Protein AF-A0A382X385-F1 (afdb_monomer_lite)

Organism: NCBI:txid408172

InterPro domains:
  IPR008775 Phytanoyl-CoA dioxygenase-like [PF05721] (25-57)

Radius of gyration: 19.47 Å; chains: 1; bounding box: 45×28×56 Å

Foldseek 3Di:
DWQPPQLVDPDHQDADPPGPDGPRDDDDPDDVVDDDDDDPRTDDDDDDDPDPDDDDDDDDDDDDLVDQDPPQSDPDPVVCVPDDLQRCVRSNDDNDDDPDDDPVRDDHVVVVVCVVVVHDPDPPPPD

Sequence (127 aa):
MVAPGSNQLKEPIEIPEGQVDPVNVVEPSICPGDCLIFENRTWHAGAANLTNQTRKAVMIGYGYRWVVPMDFRKQKQEFLEKLDPLESYLVGESYDDVKTFQVDGGSNPLRDWCHQYDVSPTRHITG

Structure (mmCIF, N/CA/C/O backbone):
data_AF-A0A382X385-F1
#
_entry.id   AF-A0A382X385-F1
#
loop_
_atom_site.group_PDB
_atom_site.id
_atom_site.type_symbol
_atom_site.label_atom_id
_atom_site.label_alt_id
_atom_site.label_comp_id
_atom_site.label_asym_id
_atom_site.label_entity_id
_atom_site.label_seq_id
_atom_site.pdbx_PDB_ins_code
_atom_site.Cartn_x
_atom_site.Cartn_y
_atom_site.Cartn_z
_atom_site.occupancy
_atom_site.B_iso_or_equiv
_atom_site.auth_seq_id
_atom_site.auth_comp_id
_atom_site.auth_asym_id
_atom_site.auth_atom_id
_atom_site.pdbx_PDB_model_num
ATOM 1 N N . MET A 1 1 ? -6.446 -0.472 13.677 1.00 92.62 1 MET A N 1
ATOM 2 C CA . MET A 1 1 ? -7.911 -0.500 13.535 1.00 92.62 1 MET A CA 1
ATOM 3 C C . MET A 1 1 ? -8.284 -0.251 12.091 1.00 92.62 1 MET A C 1
ATOM 5 O O . MET A 1 1 ? -7.648 0.588 11.463 1.00 92.62 1 MET A O 1
ATOM 9 N N . VAL A 1 2 ? -9.270 -0.980 11.573 1.00 95.25 2 VAL A N 1
ATOM 10 C CA . VAL A 1 2 ? -9.834 -0.806 10.226 1.00 95.25 2 VAL A CA 1
ATOM 11 C C . VAL A 1 2 ? -11.340 -1.022 10.302 1.00 95.25 2 VAL A C 1
ATOM 13 O O . VAL A 1 2 ? -11.768 -1.937 10.994 1.00 95.25 2 VAL A O 1
ATOM 16 N N . ALA A 1 3 ? -12.140 -0.227 9.594 1.00 95.12 3 ALA A N 1
ATOM 17 C CA . ALA A 1 3 ? -13.571 -0.488 9.424 1.00 95.12 3 ALA A CA 1
ATOM 18 C C . ALA A 1 3 ? -13.821 -1.114 8.037 1.00 95.12 3 ALA A C 1
ATOM 20 O O . ALA A 1 3 ? -13.749 -0.397 7.031 1.00 95.12 3 ALA A O 1
ATOM 21 N N . PRO A 1 4 ? -14.087 -2.429 7.930 1.00 94.50 4 PRO A N 1
ATOM 22 C CA . PRO A 1 4 ? -14.327 -3.081 6.644 1.00 94.50 4 PRO A CA 1
ATOM 23 C C . PRO A 1 4 ? -15.501 -2.451 5.881 1.00 94.50 4 PRO A C 1
ATOM 25 O O . PRO A 1 4 ? -16.517 -2.094 6.471 1.00 94.50 4 PRO A O 1
ATOM 28 N N . GLY A 1 5 ? -15.357 -2.292 4.562 1.00 93.50 5 GLY A N 1
ATOM 29 C CA . GLY A 1 5 ? -16.395 -1.725 3.688 1.00 93.50 5 GLY A CA 1
ATOM 30 C C . GLY A 1 5 ? -16.574 -0.204 3.775 1.00 93.50 5 GLY A C 1
ATOM 31 O O . GLY A 1 5 ? -17.291 0.369 2.959 1.00 93.50 5 GLY A O 1
ATOM 32 N N . SER A 1 6 ? -15.894 0.480 4.700 1.00 94.69 6 SER A N 1
ATOM 33 C CA . SER A 1 6 ? -15.990 1.942 4.848 1.00 94.69 6 SER A CA 1
ATOM 34 C C . SER A 1 6 ? -15.563 2.722 3.598 1.00 94.69 6 SER A C 1
ATOM 36 O O . SER A 1 6 ? -16.068 3.810 3.348 1.00 94.69 6 SER A O 1
ATOM 38 N N . ASN A 1 7 ? -14.714 2.140 2.749 1.00 94.75 7 ASN A N 1
ATOM 39 C CA . ASN A 1 7 ? -14.324 2.706 1.458 1.00 94.75 7 ASN A CA 1
ATOM 40 C C . ASN A 1 7 ? -15.449 2.746 0.403 1.00 94.75 7 ASN A C 1
ATOM 42 O O . ASN A 1 7 ? -15.258 3.306 -0.680 1.00 94.75 7 ASN A O 1
ATOM 46 N N . GLN A 1 8 ? -16.597 2.124 0.686 1.00 94.75 8 GLN A N 1
ATOM 47 C CA . GLN A 1 8 ? -17.800 2.159 -0.151 1.00 94.75 8 GLN A CA 1
ATOM 48 C C . GLN A 1 8 ? -18.814 3.211 0.319 1.00 94.75 8 GLN A C 1
ATOM 50 O O . GLN A 1 8 ? -19.805 3.457 -0.373 1.00 94.75 8 GLN A O 1
ATOM 55 N N . LEU A 1 9 ? -18.588 3.827 1.484 1.00 93.25 9 LEU A N 1
ATOM 56 C CA . LEU A 1 9 ? -19.472 4.858 2.009 1.00 93.25 9 LEU A CA 1
ATOM 57 C C . LEU A 1 9 ? -19.372 6.124 1.155 1.00 93.25 9 LEU A C 1
ATOM 59 O O . LEU A 1 9 ? -18.303 6.502 0.676 1.00 93.25 9 LEU A O 1
ATOM 63 N N . LYS A 1 10 ? -20.520 6.772 0.960 1.00 94.94 10 LYS A N 1
ATOM 64 C CA . LYS A 1 10 ? -20.615 8.069 0.273 1.00 94.94 10 LYS A CA 1
ATOM 65 C C . LYS A 1 10 ? -20.517 9.243 1.242 1.00 94.94 10 LYS A C 1
ATOM 67 O O . LYS A 1 10 ? -20.118 10.326 0.838 1.00 94.94 10 LYS A O 1
ATOM 72 N N . GLU A 1 11 ? -20.844 8.987 2.501 1.00 93.50 11 GLU A N 1
ATOM 73 C CA . GLU A 1 11 ? -20.787 9.938 3.603 1.00 93.50 11 GLU A CA 1
ATOM 74 C C . GLU A 1 11 ? -19.700 9.512 4.599 1.00 93.50 11 GLU A C 1
ATOM 76 O O . GLU A 1 11 ? -19.319 8.333 4.620 1.00 93.50 11 GLU A O 1
ATOM 81 N N . PRO A 1 12 ? -19.188 10.435 5.431 1.00 89.69 12 PRO A N 1
ATOM 82 C CA . PRO A 1 12 ? -18.266 10.092 6.505 1.00 89.69 12 PRO A CA 1
ATOM 83 C C . PRO A 1 12 ? -18.827 8.989 7.408 1.00 89.69 12 PRO A C 1
ATOM 85 O O . PRO A 1 12 ? -20.024 8.952 7.694 1.00 89.69 12 PRO A O 1
ATOM 88 N N . ILE A 1 13 ? -17.954 8.095 7.875 1.00 91.88 13 ILE A N 1
ATOM 89 C CA . ILE A 1 13 ? -18.356 7.064 8.832 1.00 91.88 13 ILE A CA 1
ATOM 90 C C . ILE A 1 13 ? -18.806 7.713 10.146 1.00 91.88 13 ILE A C 1
ATOM 92 O O . ILE A 1 13 ? -18.160 8.631 10.653 1.00 91.88 13 ILE A O 1
ATOM 96 N N . GLU A 1 14 ? -19.917 7.231 10.693 1.00 92.50 14 GLU A N 1
ATOM 97 C CA . GLU A 1 14 ? -20.456 7.727 11.954 1.00 92.50 14 GLU A CA 1
ATOM 98 C C . GLU A 1 14 ? -19.660 7.168 13.140 1.00 92.50 14 GLU A C 1
ATOM 100 O O . GLU A 1 14 ? -19.389 5.964 13.221 1.00 92.50 14 GLU A O 1
ATOM 105 N N . ILE A 1 15 ? -19.304 8.054 14.070 1.00 92.81 15 ILE A N 1
ATOM 106 C CA . ILE A 1 15 ? -18.757 7.695 15.378 1.00 92.81 15 ILE A CA 1
ATOM 107 C C . ILE A 1 15 ? -19.864 7.981 16.396 1.00 92.81 15 ILE A C 1
ATOM 109 O O . ILE A 1 15 ? -20.251 9.145 16.532 1.00 92.81 15 ILE A O 1
ATOM 113 N N . PRO A 1 16 ? -20.403 6.956 17.082 1.00 93.25 16 PRO A N 1
ATOM 114 C CA . PRO A 1 16 ? -21.468 7.156 18.056 1.00 93.25 16 PRO A CA 1
ATOM 115 C C . PRO A 1 16 ? -21.059 8.122 19.171 1.00 93.25 16 PRO A C 1
ATOM 117 O O . PRO A 1 16 ? -19.894 8.178 19.570 1.00 93.25 16 PRO A O 1
ATOM 120 N N . GLU A 1 17 ? -22.028 8.854 19.716 1.00 95.00 17 GLU A N 1
ATOM 121 C CA . GLU A 1 17 ? -21.778 9.777 20.824 1.00 95.00 17 GLU A CA 1
ATOM 122 C C . GLU A 1 17 ? -21.120 9.053 22.013 1.00 95.00 17 GLU A C 1
ATOM 124 O O . GLU A 1 17 ? -21.542 7.973 22.431 1.00 95.00 17 GLU A O 1
ATOM 129 N N . GLY A 1 18 ? -20.047 9.645 22.544 1.00 94.50 18 GLY A N 1
ATOM 130 C CA . GLY A 1 18 ? -19.267 9.070 23.642 1.00 94.50 18 GLY A CA 1
ATOM 131 C C . GLY A 1 18 ? -18.308 7.943 23.242 1.00 94.50 18 GLY A C 1
ATOM 132 O O . GLY A 1 18 ? -17.638 7.402 24.120 1.00 94.50 18 GLY A O 1
ATOM 133 N N . GLN A 1 19 ? -18.210 7.596 21.955 1.00 91.38 19 GLN A N 1
ATOM 134 C CA . GLN A 1 19 ? -17.241 6.627 21.439 1.00 91.38 19 GLN A CA 1
ATOM 135 C C . GLN A 1 19 ? -16.071 7.317 20.733 1.00 91.38 19 GLN A C 1
ATOM 137 O O . GLN A 1 19 ? -16.166 8.461 20.288 1.00 91.38 19 GLN A O 1
ATOM 142 N N . VAL A 1 20 ? -14.953 6.598 20.633 1.00 88.38 20 VAL A N 1
ATOM 143 C CA . VAL A 1 20 ? -13.773 7.019 19.855 1.00 88.38 20 VAL A CA 1
ATOM 144 C C . VAL A 1 20 ? -13.760 6.348 18.480 1.00 88.38 20 VAL A C 1
ATOM 146 O O . VAL A 1 20 ? -13.279 6.933 17.511 1.00 88.38 20 VAL A O 1
ATOM 149 N N . ASP A 1 21 ? -14.343 5.151 18.389 1.00 91.31 21 ASP A N 1
ATOM 150 C CA . ASP A 1 21 ? -14.302 4.299 17.208 1.00 91.31 21 ASP A CA 1
ATOM 151 C C . ASP A 1 21 ? -15.707 4.052 16.625 1.00 91.31 21 ASP A C 1
ATOM 153 O O . ASP A 1 21 ? -16.694 3.988 17.367 1.00 91.31 21 ASP A O 1
ATOM 157 N N . PRO A 1 22 ? -15.823 3.873 15.297 1.00 91.19 22 PRO A N 1
ATOM 158 C CA . PRO A 1 22 ? -17.038 3.368 14.662 1.00 91.19 22 PRO A CA 1
ATOM 159 C C . PRO A 1 22 ? -17.453 1.964 15.140 1.00 91.19 22 PRO A C 1
ATOM 161 O O . PRO A 1 22 ? -16.626 1.145 15.534 1.00 91.19 22 PRO A O 1
ATOM 164 N N . VAL A 1 23 ? -18.741 1.631 14.992 1.00 85.44 23 VAL A N 1
ATOM 165 C CA . VAL A 1 23 ? -19.355 0.387 15.519 1.00 85.44 23 VAL A CA 1
ATOM 166 C C . VAL A 1 23 ? -18.744 -0.911 14.955 1.00 85.44 23 VAL A C 1
ATOM 168 O O . VAL A 1 23 ? -18.764 -1.937 15.625 1.00 85.44 23 VAL A O 1
ATOM 171 N N . ASN A 1 24 ? -18.171 -0.878 13.746 1.00 86.00 24 ASN A N 1
ATOM 172 C CA . ASN A 1 24 ? -17.675 -2.067 13.030 1.00 86.00 24 ASN A CA 1
ATOM 173 C C . ASN A 1 24 ? -16.154 -2.066 12.823 1.00 86.00 24 ASN A C 1
ATOM 175 O O . ASN A 1 24 ? -15.645 -2.624 11.847 1.00 86.00 24 ASN A O 1
ATOM 179 N N . VAL A 1 25 ? -15.417 -1.395 13.704 1.00 93.75 25 VAL A N 1
ATOM 180 C CA . VAL A 1 25 ? -13.958 -1.411 13.654 1.00 93.75 25 VAL A CA 1
ATOM 181 C C . VAL A 1 25 ? -13.422 -2.757 14.116 1.00 93.75 25 VAL A C 1
ATOM 183 O O . VAL A 1 25 ? -13.834 -3.299 15.137 1.00 93.75 25 VAL A O 1
ATOM 186 N N . VAL A 1 26 ? -12.445 -3.272 13.376 1.00 93.06 26 VAL A N 1
ATOM 187 C CA . VAL A 1 26 ? -11.663 -4.441 13.764 1.00 93.06 26 VAL A CA 1
ATOM 188 C C . VAL A 1 26 ? -10.221 -4.046 14.060 1.00 93.06 26 VAL A C 1
ATOM 190 O O . VAL A 1 26 ? -9.635 -3.172 13.408 1.00 93.06 26 VAL A O 1
ATOM 193 N N . GLU A 1 27 ? -9.620 -4.724 15.033 1.00 92.94 27 GLU A N 1
ATOM 194 C CA . GLU A 1 27 ? -8.182 -4.704 15.282 1.00 92.94 27 GLU A CA 1
ATOM 195 C C . GLU A 1 27 ? -7.552 -5.975 14.708 1.00 92.94 27 GLU A C 1
ATOM 197 O O . GLU A 1 27 ? -7.753 -7.058 15.259 1.00 92.94 27 GLU A O 1
ATOM 202 N N . PRO A 1 28 ? -6.798 -5.880 13.598 1.00 91.06 28 PRO A N 1
ATOM 203 C CA . PRO A 1 28 ? -6.129 -7.043 13.037 1.00 91.06 28 PRO A CA 1
ATOM 204 C C . PRO A 1 28 ? -5.098 -7.595 14.024 1.00 91.06 28 PRO A C 1
ATOM 206 O O . PRO A 1 28 ? -4.133 -6.914 14.376 1.00 91.06 28 PRO A O 1
ATOM 209 N N . SER A 1 29 ? -5.301 -8.838 14.453 1.00 92.06 29 SER A N 1
ATOM 210 C CA . SER A 1 29 ? -4.303 -9.609 15.189 1.00 92.06 29 SER A CA 1
ATOM 211 C C . SER A 1 29 ? -3.445 -10.349 14.171 1.00 92.06 29 SER A C 1
ATOM 213 O O . SER A 1 29 ? -3.911 -11.297 13.544 1.00 92.06 29 SER A O 1
ATOM 215 N N . ILE A 1 30 ? -2.234 -9.845 13.944 1.00 92.44 30 ILE A N 1
ATOM 216 C CA . ILE A 1 30 ? -1.335 -10.314 12.888 1.00 92.44 30 ILE A CA 1
ATOM 217 C C . ILE A 1 30 ? 0.047 -10.640 13.456 1.00 92.44 30 ILE A C 1
ATOM 219 O O . ILE A 1 30 ? 0.506 -10.009 14.414 1.00 92.44 30 ILE A O 1
ATOM 223 N N . CYS A 1 31 ? 0.710 -11.623 12.858 1.00 95.25 31 CYS A N 1
ATOM 224 C CA . CYS A 1 31 ? 2.058 -12.052 13.201 1.00 95.25 31 CYS A CA 1
ATOM 225 C C . CYS A 1 31 ? 3.121 -11.273 12.406 1.00 95.25 31 CYS A C 1
ATOM 227 O O . CYS A 1 31 ? 2.829 -10.688 11.361 1.00 95.25 31 CYS A O 1
ATOM 229 N N . PRO A 1 32 ? 4.390 -11.270 12.855 1.00 95.50 32 PRO A N 1
ATOM 230 C CA . PRO A 1 32 ? 5.489 -10.784 12.030 1.00 95.50 32 PRO A CA 1
ATOM 231 C C . PRO A 1 32 ? 5.522 -11.506 10.675 1.00 95.50 32 PRO A C 1
ATOM 233 O O . PRO A 1 32 ? 5.614 -12.730 10.633 1.00 95.50 32 PRO A O 1
ATOM 236 N N . GLY A 1 33 ? 5.468 -10.739 9.585 1.00 95.12 33 GLY A N 1
ATOM 237 C CA . GLY A 1 33 ? 5.426 -11.259 8.213 1.00 95.12 33 GLY A CA 1
ATOM 238 C C . GLY A 1 33 ? 4.032 -11.262 7.581 1.00 95.12 33 GLY A C 1
ATOM 239 O O . GLY A 1 33 ? 3.939 -11.296 6.357 1.00 95.12 33 GLY A O 1
ATOM 240 N N . ASP A 1 34 ? 2.968 -11.150 8.377 1.00 96.75 34 ASP A N 1
ATOM 241 C CA . ASP A 1 34 ? 1.617 -10.972 7.852 1.00 96.75 34 ASP A CA 1
ATOM 242 C C . ASP A 1 34 ? 1.427 -9.553 7.303 1.00 96.75 34 ASP A C 1
ATOM 244 O O . ASP A 1 34 ? 1.983 -8.574 7.814 1.00 96.75 34 ASP A O 1
ATOM 248 N N . CYS A 1 35 ? 0.574 -9.435 6.286 1.00 95.69 35 CYS A N 1
ATOM 249 C CA . CYS A 1 35 ? 0.269 -8.169 5.631 1.00 95.69 35 CYS A CA 1
ATOM 250 C C . CYS A 1 35 ? -1.221 -7.846 5.732 1.00 95.69 35 CYS A C 1
ATOM 252 O O . CYS A 1 35 ? -2.075 -8.643 5.348 1.00 95.69 35 CYS A O 1
ATOM 254 N N . LEU A 1 36 ? -1.528 -6.627 6.174 1.00 94.56 36 LEU A N 1
ATOM 255 C CA . LEU A 1 36 ? -2.860 -6.047 6.060 1.00 94.56 36 LEU A CA 1
ATOM 256 C C . LEU A 1 36 ? -2.913 -5.153 4.821 1.00 94.56 36 LEU A C 1
ATOM 258 O O . LEU A 1 36 ? -2.268 -4.106 4.786 1.00 94.56 36 LEU A O 1
ATOM 262 N N . ILE A 1 37 ? -3.706 -5.549 3.827 1.00 95.19 37 ILE A N 1
ATOM 263 C CA . ILE A 1 37 ? -3.936 -4.763 2.611 1.00 95.19 37 ILE A CA 1
ATOM 264 C C . ILE A 1 37 ? -5.302 -4.091 2.721 1.00 95.19 37 ILE A C 1
ATOM 266 O O . ILE A 1 37 ? -6.315 -4.754 2.941 1.00 95.19 37 ILE A O 1
ATOM 270 N N . PHE A 1 38 ? -5.338 -2.773 2.550 1.00 94.69 38 PHE A N 1
ATOM 271 C CA . PHE A 1 38 ? -6.572 -1.998 2.507 1.00 94.69 38 PHE A CA 1
ATOM 272 C C . PHE A 1 38 ? -6.455 -0.870 1.480 1.00 94.69 38 PHE A C 1
ATOM 274 O O . PHE A 1 38 ? -5.361 -0.422 1.144 1.00 94.69 38 PHE A O 1
ATOM 281 N N . GLU A 1 39 ? -7.594 -0.432 0.949 1.00 94.44 39 GLU A N 1
ATOM 282 C CA . GLU A 1 39 ? -7.648 0.699 0.026 1.00 94.44 39 GLU A CA 1
ATOM 283 C C . GLU A 1 39 ? -7.628 2.026 0.797 1.00 94.44 39 GLU A C 1
ATOM 285 O O . GLU A 1 39 ? -8.139 2.106 1.909 1.00 94.44 39 GLU A O 1
ATOM 290 N N . ASN A 1 40 ? -7.054 3.076 0.209 1.00 91.56 40 ASN A N 1
ATOM 291 C CA . ASN A 1 40 ? -6.750 4.334 0.897 1.00 91.56 40 ASN A CA 1
ATOM 292 C C . ASN A 1 40 ? -7.973 5.012 1.554 1.00 91.56 40 ASN A C 1
ATOM 294 O O . ASN A 1 40 ? -7.840 5.658 2.589 1.00 91.56 40 ASN A O 1
ATOM 298 N N . ARG A 1 41 ? -9.178 4.851 0.987 1.00 93.50 41 ARG A N 1
ATOM 299 C CA . ARG A 1 41 ? -10.428 5.400 1.554 1.00 93.50 41 ARG A CA 1
ATOM 300 C C . ARG A 1 41 ? -11.024 4.564 2.686 1.00 93.50 41 ARG A C 1
ATOM 302 O O . ARG A 1 41 ? -11.990 5.000 3.306 1.00 93.50 41 ARG A O 1
ATOM 309 N N . THR A 1 42 ? -10.509 3.366 2.946 1.00 95.31 42 THR A N 1
ATOM 310 C CA . THR A 1 42 ? -10.969 2.564 4.079 1.00 95.31 42 THR A CA 1
ATOM 311 C C . THR A 1 42 ? -10.607 3.306 5.358 1.00 95.31 42 THR A C 1
ATOM 313 O O . THR A 1 42 ? -9.441 3.625 5.576 1.00 95.31 42 THR A O 1
ATOM 316 N N . TRP A 1 43 ? -11.585 3.572 6.220 1.00 94.44 43 TRP A N 1
ATOM 317 C CA . TRP A 1 43 ? -11.338 4.138 7.537 1.00 94.44 43 TRP A CA 1
ATOM 318 C C . TRP A 1 43 ? -10.398 3.222 8.320 1.00 94.44 43 TRP A C 1
ATOM 320 O O . TRP A 1 43 ? -10.625 2.011 8.437 1.00 94.44 43 TRP A O 1
ATOM 330 N N . HIS A 1 44 ? -9.332 3.809 8.845 1.00 94.19 44 HIS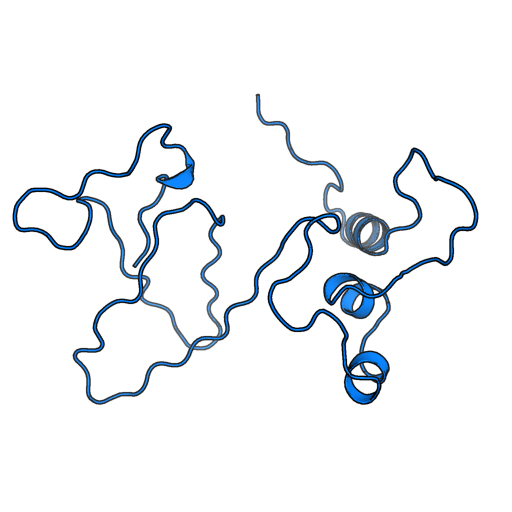 A N 1
ATOM 331 C CA . HIS A 1 44 ? -8.319 3.123 9.622 1.00 94.19 44 HIS A CA 1
ATOM 332 C C . HIS A 1 44 ? -7.686 4.093 10.615 1.00 94.19 44 HIS A C 1
ATOM 334 O O . HIS A 1 44 ? -7.609 5.297 10.377 1.00 94.19 44 HIS A O 1
ATOM 340 N N . ALA A 1 45 ? -7.211 3.551 11.729 1.00 92.69 45 ALA A N 1
ATOM 341 C CA . ALA 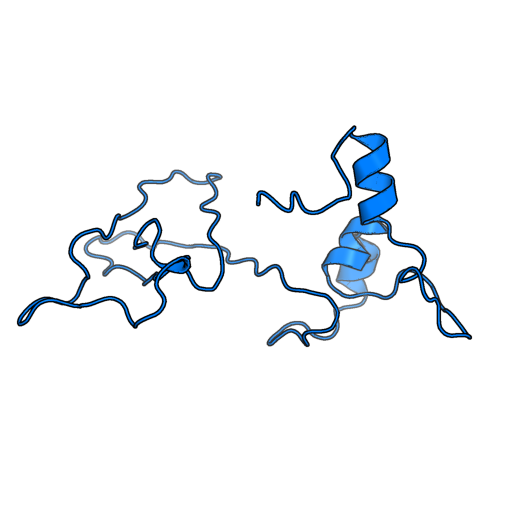A 1 45 ? -6.530 4.317 12.760 1.00 92.69 45 ALA A CA 1
ATOM 342 C C . ALA A 1 45 ? -5.520 3.442 13.510 1.00 92.69 45 ALA A C 1
ATOM 344 O O . ALA A 1 45 ? -5.665 2.214 13.608 1.00 92.69 45 ALA A O 1
ATOM 345 N N . GLY A 1 46 ? -4.484 4.078 14.058 1.00 90.50 46 GLY A N 1
ATOM 346 C CA . GLY A 1 46 ? -3.603 3.438 15.029 1.00 90.50 46 GLY A CA 1
ATOM 347 C C . GLY A 1 46 ? -4.354 3.203 16.340 1.00 90.50 46 GLY A C 1
ATOM 348 O O . GLY A 1 46 ? -4.959 4.128 16.868 1.00 90.50 46 GLY A O 1
ATOM 349 N N . ALA A 1 47 ? -4.312 1.978 16.864 1.00 88.25 47 ALA A N 1
ATOM 350 C CA . ALA A 1 47 ? -4.866 1.672 18.183 1.00 88.25 47 ALA A CA 1
ATOM 351 C C . ALA A 1 47 ? -3.879 2.065 19.288 1.00 88.25 47 ALA A C 1
ATOM 353 O O . ALA A 1 47 ? -2.657 1.975 19.099 1.00 88.25 47 ALA A O 1
ATOM 354 N N . ALA A 1 48 ? -4.394 2.407 20.470 1.00 89.81 48 ALA A N 1
ATOM 355 C CA . ALA A 1 48 ? -3.564 2.598 21.654 1.00 89.81 48 ALA A CA 1
ATOM 356 C C . ALA A 1 48 ? -2.710 1.344 21.921 1.00 89.81 48 A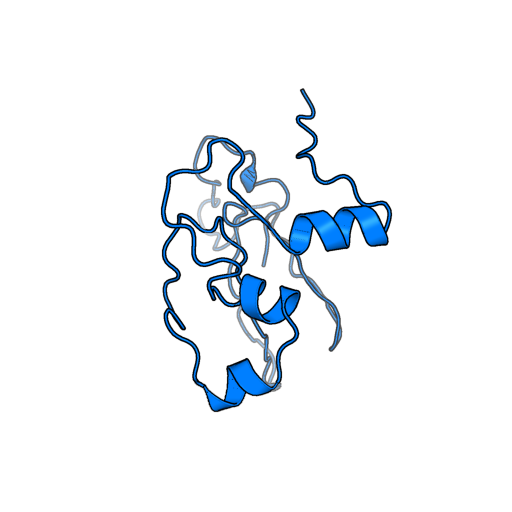LA A C 1
ATOM 358 O O . ALA A 1 48 ? -3.166 0.208 21.766 1.00 89.81 48 ALA A O 1
ATOM 359 N N . ASN A 1 49 ? -1.435 1.527 22.276 1.00 93.12 49 ASN A N 1
ATOM 360 C CA . ASN A 1 49 ? -0.596 0.414 22.719 1.00 93.12 49 ASN A CA 1
ATOM 361 C C . ASN A 1 49 ? -0.701 0.289 24.234 1.00 93.12 49 ASN A C 1
ATOM 363 O O . ASN A 1 49 ? -0.034 1.018 24.959 1.00 93.12 49 ASN A O 1
ATOM 367 N N . LEU A 1 50 ? -1.544 -0.632 24.697 1.00 94.06 50 LEU A N 1
ATOM 368 C CA . LEU A 1 50 ? -1.779 -0.877 26.124 1.00 94.06 50 LEU A CA 1
ATOM 369 C C . LEU A 1 50 ? -0.805 -1.907 26.720 1.00 94.06 50 LEU A C 1
ATOM 371 O O . LEU A 1 50 ? -1.015 -2.405 27.822 1.00 94.06 50 LEU A O 1
ATOM 375 N N . THR A 1 51 ? 0.249 -2.256 25.981 1.00 93.56 51 THR A N 1
ATOM 376 C CA . THR A 1 51 ? 1.263 -3.228 26.398 1.00 93.56 51 THR A CA 1
ATOM 377 C C . THR A 1 51 ? 2.623 -2.559 26.564 1.00 93.56 51 THR A C 1
ATOM 379 O O . THR A 1 51 ? 2.889 -1.507 25.986 1.00 93.56 51 THR A O 1
ATOM 382 N N . ASN A 1 52 ? 3.530 -3.226 27.279 1.00 96.94 52 ASN A N 1
ATOM 383 C CA . ASN A 1 52 ? 4.924 -2.789 27.414 1.00 96.94 52 ASN A CA 1
ATOM 384 C C . ASN A 1 52 ? 5.814 -3.222 26.233 1.00 96.94 52 ASN A C 1
ATOM 386 O O . ASN A 1 52 ? 7.036 -3.117 26.309 1.00 96.94 52 ASN A O 1
ATOM 390 N N . GLN A 1 53 ? 5.224 -3.750 25.158 1.00 95.25 53 GLN A N 1
ATOM 391 C CA . GLN A 1 53 ? 5.956 -4.216 23.985 1.00 95.25 53 GLN A CA 1
ATOM 392 C C . GLN A 1 53 ? 5.847 -3.194 22.854 1.00 95.25 53 GLN A C 1
ATOM 394 O O . GLN A 1 53 ? 4.754 -2.764 22.481 1.00 95.25 53 GLN A O 1
ATOM 399 N N . THR A 1 54 ? 6.982 -2.813 22.272 1.00 95.75 54 THR A N 1
ATOM 400 C CA . THR A 1 54 ? 7.007 -1.920 21.108 1.00 95.75 54 THR A CA 1
ATOM 401 C C . THR A 1 54 ? 6.462 -2.636 19.877 1.00 95.75 54 THR A C 1
ATOM 403 O O . THR A 1 54 ? 6.997 -3.662 19.463 1.00 95.75 54 THR A O 1
ATOM 406 N N . ARG A 1 55 ? 5.445 -2.047 19.241 1.00 93.38 55 ARG A N 1
ATOM 407 C CA . ARG A 1 55 ? 4.904 -2.504 17.955 1.00 93.38 55 ARG A CA 1
ATOM 408 C C . ARG A 1 55 ? 5.548 -1.713 16.818 1.00 93.38 55 ARG A C 1
ATOM 410 O O . ARG A 1 55 ? 5.604 -0.487 16.884 1.00 93.38 55 ARG A O 1
ATOM 417 N N . LYS A 1 56 ? 6.035 -2.404 15.786 1.00 93.69 56 LYS A N 1
ATOM 418 C CA . LYS A 1 56 ? 6.604 -1.798 14.573 1.00 93.69 56 LYS A CA 1
ATOM 419 C C . LYS A 1 56 ? 5.813 -2.269 13.360 1.00 93.69 56 LYS A C 1
ATOM 421 O O . LYS A 1 56 ? 5.446 -3.436 13.297 1.00 93.69 56 LYS A O 1
ATOM 426 N N . ALA A 1 57 ? 5.593 -1.372 12.408 1.00 93.25 57 ALA A N 1
ATOM 427 C CA . ALA A 1 57 ? 4.974 -1.678 11.126 1.00 93.25 57 ALA A CA 1
ATOM 428 C C . ALA A 1 57 ? 5.751 -0.977 10.008 1.00 93.25 57 ALA A C 1
ATOM 430 O O . ALA A 1 57 ? 6.296 0.108 10.218 1.00 93.25 57 ALA A O 1
ATOM 431 N N . VAL A 1 58 ? 5.787 -1.600 8.832 1.00 94.12 58 VAL A N 1
ATOM 432 C CA . VAL A 1 58 ? 6.239 -0.970 7.589 1.00 94.12 58 VAL A CA 1
ATOM 433 C C . VAL A 1 58 ? 4.993 -0.695 6.762 1.00 94.12 58 VAL A C 1
ATOM 435 O O . VAL A 1 58 ? 4.205 -1.604 6.516 1.00 94.12 58 VAL A O 1
ATOM 438 N N . MET A 1 59 ? 4.793 0.562 6.373 1.00 92.31 59 MET A N 1
ATOM 439 C CA . MET A 1 59 ? 3.654 0.978 5.557 1.00 92.31 59 MET A CA 1
ATOM 440 C C . MET A 1 59 ? 4.148 1.257 4.141 1.00 92.31 59 MET A C 1
ATOM 442 O O . MET A 1 59 ? 5.047 2.074 3.953 1.00 92.31 59 MET A O 1
ATOM 446 N N . ILE A 1 60 ? 3.565 0.571 3.159 1.00 92.44 60 ILE A N 1
ATOM 447 C CA . ILE A 1 60 ? 3.883 0.741 1.740 1.00 92.44 60 ILE A CA 1
ATOM 448 C C . ILE A 1 60 ? 2.613 1.219 1.043 1.00 92.44 60 ILE A C 1
ATOM 450 O O . ILE A 1 60 ? 1.596 0.529 1.049 1.00 92.44 60 ILE A O 1
ATOM 454 N N . GLY A 1 61 ? 2.667 2.426 0.482 1.00 91.25 61 GLY A N 1
ATOM 455 C CA . GLY A 1 61 ? 1.559 3.013 -0.263 1.00 91.25 61 GLY A CA 1
ATOM 456 C C . GLY A 1 61 ? 1.710 2.761 -1.757 1.00 91.25 61 GLY A C 1
ATOM 457 O O . GLY A 1 61 ? 2.716 3.150 -2.344 1.00 91.25 61 GLY A O 1
ATOM 458 N N . TYR A 1 62 ? 0.690 2.169 -2.377 1.00 90.38 62 TYR A N 1
ATOM 459 C CA . TYR A 1 62 ? 0.593 2.058 -3.831 1.00 90.38 62 TYR A CA 1
ATOM 460 C C . TYR A 1 62 ? -0.371 3.116 -4.357 1.00 90.38 62 TYR A C 1
ATOM 462 O O . TYR A 1 62 ? -1.493 3.259 -3.870 1.00 90.38 62 TYR A O 1
ATOM 470 N N . GLY A 1 63 ? 0.070 3.861 -5.363 1.00 88.06 63 GLY A N 1
ATOM 471 C CA . GLY A 1 63 ? -0.713 4.907 -6.003 1.00 88.06 63 GLY A CA 1
ATOM 472 C C . GLY A 1 63 ? -0.559 4.851 -7.512 1.00 88.06 63 GLY A C 1
ATOM 473 O O . GLY A 1 63 ? 0.311 4.164 -8.047 1.00 88.06 63 GLY A O 1
ATOM 474 N N . TYR A 1 64 ? -1.414 5.581 -8.220 1.00 85.94 64 TYR A N 1
ATOM 475 C CA . TYR A 1 64 ? -1.214 5.728 -9.652 1.00 85.94 64 TYR A CA 1
ATOM 476 C C . TYR A 1 64 ? 0.011 6.596 -9.944 1.00 85.94 64 TYR A C 1
ATOM 478 O O . TYR A 1 64 ? 0.257 7.579 -9.253 1.00 85.94 64 TYR A O 1
ATOM 486 N N . ARG A 1 65 ? 0.708 6.311 -11.047 1.00 82.44 65 ARG A N 1
ATOM 487 C CA . ARG A 1 65 ? 1.979 6.972 -11.393 1.00 82.44 65 ARG A CA 1
ATOM 488 C C . ARG A 1 65 ? 1.883 8.470 -11.719 1.00 82.44 65 ARG A C 1
ATOM 490 O O . ARG A 1 65 ? 2.884 9.170 -11.708 1.00 82.44 65 ARG A O 1
ATOM 497 N N . TRP A 1 66 ? 0.677 8.958 -11.992 1.00 83.12 66 TRP A N 1
ATOM 498 C CA . TRP A 1 66 ? 0.366 10.375 -12.216 1.00 83.12 66 TRP A CA 1
ATOM 499 C C . TRP A 1 66 ? 0.086 11.138 -10.911 1.00 83.12 66 TRP A C 1
ATOM 501 O O . TRP A 1 66 ? -0.113 12.350 -10.939 1.00 83.12 66 TRP A O 1
ATOM 511 N N . VAL A 1 67 ? 0.099 10.448 -9.766 1.00 88.38 67 VAL A N 1
ATOM 512 C CA . VAL A 1 67 ? 0.056 11.054 -8.435 1.00 88.38 67 VAL A CA 1
ATOM 513 C C . VAL A 1 67 ? 1.480 11.127 -7.896 1.00 88.38 67 VAL A C 1
ATOM 515 O O . VAL A 1 67 ? 2.182 10.122 -7.823 1.00 88.38 67 VAL A O 1
ATOM 518 N N . VAL A 1 68 ? 1.913 12.326 -7.509 1.00 87.94 68 VAL A N 1
ATOM 519 C CA . VAL A 1 68 ? 3.248 12.534 -6.936 1.00 87.94 68 VAL A CA 1
ATOM 520 C C . VAL A 1 68 ? 3.294 11.935 -5.523 1.00 87.94 68 VAL A C 1
ATOM 522 O O . VAL A 1 68 ? 2.422 12.266 -4.714 1.00 87.94 68 VAL A O 1
ATOM 525 N N . PRO A 1 69 ? 4.290 11.092 -5.187 1.00 87.88 69 PRO A N 1
ATOM 526 C CA . PRO A 1 69 ? 4.410 10.540 -3.844 1.00 87.88 69 PRO A CA 1
ATOM 527 C C . PRO A 1 69 ? 4.800 11.625 -2.831 1.00 87.88 69 PRO A C 1
ATOM 529 O O . PRO A 1 69 ? 5.484 12.603 -3.155 1.00 87.88 69 PRO A O 1
ATOM 532 N N . MET A 1 70 ? 4.358 11.448 -1.584 1.00 86.31 70 MET A N 1
ATOM 533 C CA . MET A 1 70 ? 4.650 12.386 -0.496 1.00 86.31 70 MET A CA 1
ATOM 534 C C . MET A 1 70 ? 6.146 12.375 -0.153 1.00 86.31 70 MET A C 1
ATOM 536 O O . MET A 1 70 ? 6.796 13.424 -0.202 1.00 86.31 70 MET A O 1
ATOM 540 N N . ASP A 1 71 ? 6.681 11.173 0.064 1.00 87.19 71 ASP A N 1
ATOM 541 C CA . ASP A 1 71 ? 8.074 10.901 0.416 1.00 87.19 71 ASP A CA 1
ATOM 542 C C . ASP A 1 71 ? 8.788 10.133 -0.707 1.00 87.19 71 ASP A C 1
ATOM 544 O O . ASP A 1 71 ? 8.151 9.611 -1.620 1.00 87.19 71 ASP A O 1
ATOM 548 N N . PHE A 1 72 ? 10.125 10.079 -0.657 1.00 86.19 72 PHE A N 1
ATOM 549 C CA . PHE A 1 72 ? 10.964 9.320 -1.603 1.00 86.19 72 PHE A CA 1
ATOM 550 C C . PHE A 1 72 ? 10.707 9.620 -3.092 1.00 86.19 72 PHE A C 1
ATOM 552 O O . PHE A 1 72 ? 10.794 8.742 -3.941 1.00 86.19 72 PHE A O 1
ATOM 559 N N . ARG A 1 73 ? 10.444 10.889 -3.441 1.00 87.06 73 ARG A N 1
ATOM 560 C CA . ARG A 1 73 ? 10.228 11.317 -4.843 1.00 87.06 73 ARG A CA 1
ATOM 561 C C . ARG A 1 73 ? 11.404 11.032 -5.778 1.00 87.06 73 ARG A C 1
ATOM 563 O O . ARG A 1 73 ? 11.225 11.009 -6.988 1.00 87.06 73 ARG A O 1
ATOM 570 N N . LYS A 1 74 ? 12.605 10.920 -5.216 1.00 90.06 74 LYS A N 1
ATOM 571 C CA . LYS A 1 74 ? 13.817 10.482 -5.901 1.00 90.06 74 LYS A CA 1
ATOM 572 C C . LYS A 1 74 ? 14.474 9.431 -5.034 1.00 90.06 74 LYS A C 1
ATOM 574 O O . LYS A 1 74 ? 14.676 9.669 -3.839 1.00 90.06 74 LYS A O 1
ATOM 579 N N . GLN A 1 75 ? 14.818 8.308 -5.639 1.00 92.88 75 GLN A N 1
ATOM 580 C CA . GLN A 1 75 ? 15.549 7.262 -4.953 1.00 92.88 75 GLN A CA 1
ATOM 581 C C . GLN A 1 75 ? 17.043 7.583 -4.924 1.00 92.88 75 GLN A C 1
ATOM 583 O O . GLN A 1 75 ? 17.567 8.332 -5.751 1.00 92.88 75 GLN A O 1
ATOM 588 N N . LYS A 1 76 ? 17.750 7.029 -3.937 1.00 95.00 76 LYS A N 1
ATOM 589 C CA . LYS A 1 76 ? 19.212 7.094 -3.927 1.00 95.00 76 LYS A CA 1
ATOM 590 C C . LYS A 1 76 ? 19.768 6.126 -4.966 1.00 95.00 76 LYS A C 1
ATOM 592 O O . LYS A 1 76 ? 19.306 4.992 -5.047 1.00 95.00 76 LYS A O 1
ATOM 597 N N . GLN A 1 77 ? 20.820 6.532 -5.671 1.00 95.19 77 GLN A N 1
ATOM 598 C CA . GLN A 1 77 ? 21.437 5.705 -6.711 1.00 95.19 77 GLN A CA 1
ATOM 599 C C . GLN A 1 77 ? 21.887 4.328 -6.186 1.00 95.19 77 GLN A C 1
ATOM 601 O O . GLN A 1 77 ? 21.576 3.311 -6.791 1.00 95.19 77 GLN A O 1
ATOM 606 N N . GLU A 1 78 ? 22.502 4.286 -4.999 1.00 97.00 78 GLU A N 1
ATOM 607 C CA . GLU A 1 78 ? 22.940 3.048 -4.325 1.00 97.00 78 GLU A CA 1
ATOM 608 C C . GLU A 1 78 ? 21.803 2.048 -4.032 1.00 97.00 78 GLU A C 1
ATOM 610 O O . GLU A 1 78 ? 22.046 0.862 -3.798 1.00 97.00 78 GLU A O 1
ATOM 615 N N . PHE A 1 79 ? 20.561 2.535 -3.962 1.00 96.00 79 PHE A N 1
ATOM 616 C CA . PHE A 1 79 ? 19.378 1.701 -3.793 1.00 96.00 79 PHE A CA 1
ATOM 617 C C . PHE A 1 79 ? 18.895 1.195 -5.150 1.00 96.00 79 PHE A C 1
ATOM 619 O O . PHE A 1 79 ? 18.687 -0.005 -5.287 1.00 96.00 79 PHE A O 1
ATOM 626 N N . LEU A 1 80 ? 18.809 2.078 -6.150 1.00 95.94 80 LEU A N 1
ATOM 627 C CA . LEU A 1 80 ? 18.397 1.734 -7.515 1.00 95.94 80 LEU A CA 1
ATOM 628 C C . LEU A 1 80 ? 19.285 0.668 -8.160 1.00 95.94 80 LEU A C 1
ATOM 630 O O . LEU A 1 80 ? 18.783 -0.218 -8.836 1.00 95.94 80 LEU A O 1
ATOM 634 N N . GLU A 1 81 ? 20.592 0.699 -7.901 1.00 96.75 81 GLU A N 1
ATOM 635 C CA . GLU A 1 81 ? 21.554 -0.292 -8.412 1.00 96.75 81 GLU A CA 1
ATOM 636 C C . GLU A 1 81 ? 21.276 -1.734 -7.952 1.00 96.75 81 GLU A C 1
ATOM 638 O O . GLU A 1 81 ? 21.853 -2.675 -8.496 1.00 96.75 81 GLU A O 1
ATOM 643 N N . LYS A 1 82 ? 20.417 -1.921 -6.943 1.00 97.56 82 LYS A N 1
ATOM 644 C CA . LYS A 1 82 ? 20.041 -3.234 -6.402 1.00 97.56 82 LYS A CA 1
ATOM 645 C C . LYS A 1 82 ? 18.719 -3.756 -6.953 1.00 97.56 82 LYS A C 1
ATOM 647 O O . LYS A 1 82 ? 18.375 -4.891 -6.643 1.00 97.56 82 LYS A O 1
ATOM 652 N N . LEU A 1 83 ? 17.980 -2.922 -7.678 1.00 96.38 83 LEU A N 1
ATOM 653 C CA . LEU A 1 83 ? 16.622 -3.212 -8.107 1.00 96.38 83 LEU A CA 1
ATOM 654 C C . LEU A 1 83 ? 16.612 -3.776 -9.521 1.00 96.38 83 LEU A C 1
ATOM 656 O O . LEU A 1 83 ? 17.352 -3.324 -10.398 1.00 96.38 83 LEU A O 1
ATOM 660 N N . ASP A 1 84 ? 15.723 -4.730 -9.760 1.00 93.50 84 ASP A N 1
ATOM 661 C CA . ASP A 1 84 ? 15.382 -5.134 -11.115 1.00 93.50 84 ASP A CA 1
ATOM 662 C C . ASP A 1 84 ? 14.529 -4.047 -11.825 1.00 93.50 84 ASP A C 1
ATOM 664 O O . ASP A 1 84 ? 14.154 -3.027 -11.222 1.00 93.50 84 ASP A O 1
ATOM 668 N N . PRO A 1 85 ? 14.228 -4.196 -13.130 1.00 90.44 85 PRO A N 1
ATOM 669 C CA . PRO A 1 85 ? 13.446 -3.197 -13.855 1.00 90.44 85 PRO A CA 1
ATOM 670 C C . PRO A 1 85 ? 12.016 -2.995 -13.324 1.00 90.44 85 PRO A C 1
ATOM 672 O O . PRO A 1 85 ? 11.492 -1.882 -13.397 1.00 90.44 85 PRO A O 1
ATOM 675 N N . LEU A 1 86 ? 11.376 -4.039 -12.787 1.00 91.38 86 LEU A N 1
ATOM 676 C CA . LEU A 1 86 ? 10.038 -3.952 -12.205 1.00 91.38 86 LEU A CA 1
ATOM 677 C C . LEU A 1 86 ? 10.081 -3.242 -10.848 1.00 91.38 86 LEU A C 1
ATOM 679 O O . LEU A 1 86 ? 9.274 -2.352 -10.587 1.00 91.38 86 LEU A O 1
ATOM 683 N N . GLU A 1 87 ? 11.032 -3.602 -9.997 1.00 93.69 87 GLU A N 1
ATOM 684 C CA . GLU A 1 87 ? 11.251 -2.974 -8.699 1.00 93.69 87 GLU A CA 1
ATOM 685 C C . GLU A 1 87 ? 11.593 -1.487 -8.859 1.00 93.69 87 GLU A C 1
ATOM 687 O O . GLU A 1 87 ? 10.999 -0.645 -8.183 1.00 93.69 87 GLU A O 1
ATOM 692 N N . SER A 1 88 ? 12.467 -1.149 -9.815 1.00 92.81 88 SER A N 1
ATOM 693 C CA . SER A 1 88 ? 12.802 0.237 -10.178 1.00 92.81 88 SER A CA 1
ATOM 694 C C . SER A 1 88 ? 11.561 1.024 -10.606 1.00 92.81 88 SER A C 1
ATOM 696 O O . SER A 1 88 ? 11.336 2.155 -10.168 1.00 92.81 88 SER A O 1
ATOM 698 N N . TYR A 1 89 ? 10.702 0.403 -11.418 1.00 90.88 89 TYR A N 1
ATOM 699 C CA . TYR A 1 89 ? 9.440 0.999 -11.845 1.00 90.88 89 TYR A CA 1
ATOM 700 C C . TYR A 1 89 ? 8.479 1.252 -10.674 1.00 90.88 89 TYR A C 1
ATOM 702 O O . TYR A 1 89 ? 7.852 2.312 -10.604 1.00 90.88 89 TYR A O 1
ATOM 710 N N . LEU A 1 90 ? 8.377 0.307 -9.732 1.00 91.44 90 LEU A N 1
ATOM 711 C CA . LEU A 1 90 ? 7.517 0.418 -8.549 1.00 91.44 90 LEU A CA 1
ATOM 712 C C . LEU A 1 90 ? 7.957 1.531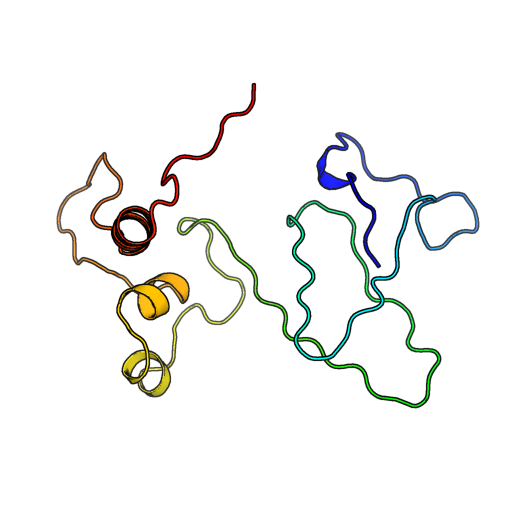 -7.589 1.00 91.44 90 LEU A C 1
ATOM 714 O O . LEU A 1 90 ? 7.108 2.113 -6.913 1.00 91.44 90 LEU A O 1
ATOM 718 N N . VAL A 1 91 ? 9.250 1.863 -7.551 1.00 92.50 91 VAL A N 1
ATOM 719 C CA . VAL A 1 91 ? 9.783 2.963 -6.725 1.00 92.50 91 VAL A CA 1
ATOM 720 C C . VAL A 1 91 ? 9.810 4.318 -7.441 1.00 92.50 91 VAL A C 1
ATOM 722 O O . VAL A 1 91 ? 10.281 5.306 -6.871 1.00 92.50 91 VAL A O 1
ATOM 725 N N . GLY A 1 92 ? 9.248 4.383 -8.652 1.00 89.56 92 GLY A N 1
ATOM 726 C CA . GLY A 1 92 ? 8.964 5.624 -9.371 1.00 89.56 92 GLY A CA 1
ATOM 727 C C . GLY A 1 92 ? 9.923 5.962 -10.508 1.00 89.56 92 GLY A C 1
ATOM 728 O O . GLY A 1 92 ? 9.711 6.986 -11.160 1.00 89.56 92 GLY A O 1
ATOM 729 N N . GLU A 1 93 ? 10.925 5.128 -10.790 1.00 90.19 93 GLU A N 1
ATOM 730 C CA . GLU A 1 93 ? 11.850 5.389 -11.892 1.00 90.19 93 GLU A CA 1
ATOM 731 C C . GLU A 1 93 ? 11.165 5.256 -13.260 1.00 90.19 93 GLU A C 1
ATOM 733 O O . GLU A 1 93 ? 10.135 4.591 -13.449 1.00 90.19 93 GLU A O 1
ATOM 738 N N . SER A 1 94 ? 11.723 5.950 -14.246 1.00 84.38 94 SER A N 1
ATOM 739 C CA . SER A 1 94 ? 11.296 5.809 -15.636 1.00 84.38 94 SER A CA 1
ATOM 740 C C . SER A 1 94 ? 11.745 4.456 -16.181 1.00 84.38 94 SER A C 1
ATOM 742 O O . SER A 1 94 ? 12.885 4.057 -15.975 1.00 84.38 94 SER A O 1
ATOM 744 N N . TYR A 1 95 ? 10.852 3.768 -16.893 1.00 83.19 95 TYR A N 1
ATOM 745 C CA . TYR A 1 95 ? 11.185 2.516 -17.576 1.00 83.19 95 TYR A CA 1
ATOM 746 C C . TYR A 1 95 ? 11.757 2.773 -18.971 1.00 83.19 95 TYR A C 1
ATOM 748 O O . TYR A 1 95 ? 12.840 2.298 -19.287 1.00 83.19 95 TYR A O 1
ATOM 756 N N . ASP A 1 96 ? 11.074 3.622 -19.743 1.00 82.12 96 ASP A N 1
ATOM 757 C CA . ASP A 1 96 ? 11.501 4.046 -21.074 1.00 82.12 96 ASP A CA 1
ATOM 758 C C . ASP A 1 96 ? 11.688 5.566 -21.136 1.00 82.12 96 ASP A C 1
ATOM 760 O O . ASP A 1 96 ? 10.941 6.329 -20.513 1.00 82.12 96 ASP A O 1
ATOM 764 N N . ASP A 1 97 ? 12.649 6.003 -21.952 1.00 79.31 97 ASP A N 1
ATOM 765 C CA . ASP A 1 97 ? 12.793 7.398 -22.374 1.00 79.31 97 ASP A CA 1
ATOM 766 C C . ASP A 1 97 ? 12.036 7.619 -23.692 1.00 79.31 97 ASP A C 1
ATOM 768 O O . ASP A 1 97 ? 12.507 7.286 -24.785 1.00 79.31 97 ASP A O 1
ATOM 772 N N . VAL A 1 98 ? 10.814 8.143 -23.586 1.00 78.88 98 VAL A N 1
ATOM 773 C CA . VAL A 1 98 ? 9.902 8.317 -24.722 1.00 78.88 98 VAL A CA 1
ATOM 774 C C . VAL A 1 98 ? 9.886 9.772 -25.179 1.00 78.88 98 VAL A C 1
ATOM 776 O O . VAL A 1 98 ? 9.512 10.684 -24.448 1.00 78.88 98 VAL A O 1
ATOM 779 N N . LYS A 1 99 ? 10.278 10.003 -26.437 1.00 81.69 99 LYS A N 1
ATOM 780 C CA . LYS A 1 99 ? 10.360 11.355 -27.029 1.00 81.69 99 LYS A CA 1
ATOM 781 C C . LYS A 1 99 ? 9.018 11.895 -27.522 1.00 81.69 99 LYS A C 1
ATOM 783 O O . LYS A 1 99 ? 8.905 13.079 -27.831 1.00 81.69 99 LYS A O 1
ATOM 788 N N . THR A 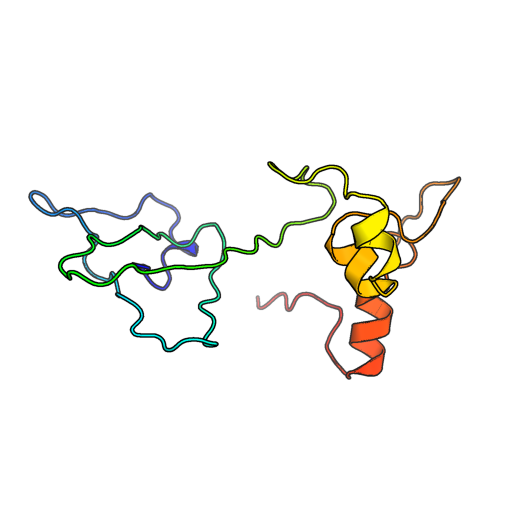1 100 ? 8.017 11.030 -27.643 1.00 85.06 100 THR A N 1
ATOM 789 C CA . THR A 1 100 ? 6.685 11.359 -28.153 1.00 85.06 100 THR A CA 1
ATOM 790 C C . THR A 1 100 ? 5.619 10.757 -27.252 1.00 85.06 100 THR A C 1
ATOM 792 O O . THR A 1 100 ? 5.832 9.707 -26.652 1.00 85.06 100 THR A O 1
ATOM 795 N N . PHE A 1 101 ? 4.456 11.404 -27.187 1.00 81.38 101 PHE A N 1
ATOM 796 C CA . PHE A 1 101 ? 3.311 10.900 -26.435 1.00 81.38 101 PHE A CA 1
ATOM 797 C C . PHE A 1 101 ? 2.878 9.514 -26.934 1.00 81.38 101 PHE A C 1
ATOM 799 O O . PHE A 1 101 ? 2.700 9.313 -28.136 1.00 81.38 101 PHE A O 1
ATOM 806 N N . GLN A 1 102 ? 2.686 8.580 -26.003 1.00 81.81 102 GLN A N 1
ATOM 807 C CA . GLN A 1 102 ? 2.225 7.221 -26.275 1.00 81.81 102 GLN A CA 1
ATOM 808 C C . GLN A 1 102 ? 0.803 7.046 -25.736 1.00 81.81 102 GLN A C 1
ATOM 810 O O . GLN A 1 102 ? 0.571 7.049 -24.528 1.00 81.81 102 GLN A O 1
ATOM 815 N N . VAL A 1 103 ? -0.159 6.914 -26.653 1.00 79.88 103 VAL A N 1
ATOM 816 C CA . VAL A 1 103 ? -1.596 6.787 -26.344 1.00 79.88 103 VAL A CA 1
ATOM 817 C C . VAL A 1 103 ? -1.940 5.545 -25.519 1.00 79.88 103 VAL A C 1
ATOM 819 O O . VAL A 1 103 ? -2.948 5.539 -24.820 1.00 79.88 103 VAL A O 1
ATOM 822 N N . ASP A 1 104 ? -1.115 4.504 -25.587 1.00 75.75 104 ASP A N 1
ATOM 823 C CA . ASP A 1 104 ? -1.276 3.244 -24.857 1.00 75.75 104 ASP A CA 1
ATOM 824 C C . ASP A 1 104 ? -0.604 3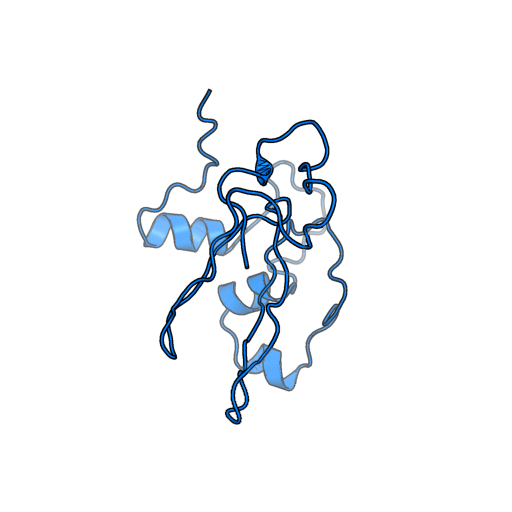.247 -23.472 1.00 75.75 104 ASP A C 1
ATOM 826 O O . ASP A 1 104 ? -0.679 2.249 -22.754 1.00 75.75 104 ASP A O 1
ATOM 830 N N . GLY A 1 105 ? 0.017 4.367 -23.082 1.00 75.56 105 GLY A N 1
ATOM 831 C CA . GLY A 1 105 ? 0.739 4.513 -21.819 1.00 75.56 105 GLY A CA 1
ATOM 832 C C . GLY A 1 105 ? 2.188 4.021 -21.851 1.00 75.56 105 GLY A C 1
ATOM 833 O O . GLY A 1 105 ? 2.861 4.122 -20.824 1.00 75.56 105 GLY A O 1
ATOM 834 N N . GLY A 1 106 ? 2.671 3.545 -23.004 1.00 81.12 106 GLY A N 1
ATOM 835 C CA . GLY A 1 106 ? 4.047 3.100 -23.194 1.00 81.12 106 GLY A CA 1
ATOM 836 C C . GLY A 1 106 ? 4.395 1.755 -22.571 1.00 81.12 106 GLY A C 1
ATOM 837 O O . GLY A 1 106 ? 3.535 1.038 -22.048 1.00 81.12 106 GLY A O 1
ATOM 838 N N . SER A 1 107 ? 5.680 1.401 -22.640 1.00 82.56 107 SER A N 1
ATOM 839 C CA . SER A 1 107 ? 6.178 0.148 -22.072 1.00 82.56 107 SER A CA 1
ATOM 840 C C . SER A 1 107 ? 6.055 0.157 -20.551 1.00 82.56 107 SER A C 1
ATOM 842 O O . SER A 1 107 ? 6.288 1.166 -19.876 1.00 82.56 107 SER A O 1
ATOM 844 N N . ASN A 1 108 ? 5.658 -0.987 -20.001 1.00 85.00 108 ASN A N 1
ATOM 845 C CA . ASN A 1 108 ? 5.353 -1.123 -18.589 1.00 85.00 108 ASN A CA 1
ATOM 846 C C . ASN A 1 108 ? 5.762 -2.522 -18.103 1.00 85.00 108 ASN A C 1
ATOM 848 O O . ASN A 1 108 ? 5.088 -3.489 -18.468 1.00 85.00 108 ASN A O 1
ATOM 852 N N . PRO A 1 109 ? 6.777 -2.644 -17.228 1.00 89.44 109 PRO A N 1
ATOM 853 C CA . PRO A 1 109 ? 7.252 -3.942 -16.758 1.00 89.44 109 PRO A CA 1
ATOM 854 C C . PRO A 1 109 ? 6.203 -4.686 -15.923 1.00 89.44 109 PRO A C 1
ATOM 856 O O . PRO A 1 109 ? 6.257 -5.908 -15.835 1.00 89.44 109 PRO A O 1
ATOM 859 N N . LEU A 1 110 ? 5.202 -3.994 -15.353 1.00 87.88 110 LEU A N 1
ATOM 860 C CA . LEU A 1 110 ? 4.063 -4.662 -14.709 1.00 87.88 110 LEU A CA 1
ATOM 861 C C . LEU A 1 110 ? 3.215 -5.436 -15.713 1.00 87.88 110 LEU A C 1
ATOM 863 O O . LEU A 1 110 ? 2.657 -6.469 -15.363 1.00 87.88 110 LEU A O 1
ATOM 867 N N . ARG A 1 111 ? 3.093 -4.944 -16.951 1.00 84.94 111 ARG A N 1
ATOM 868 C CA . ARG A 1 111 ? 2.334 -5.639 -17.993 1.00 84.94 111 ARG A CA 1
ATOM 869 C C . ARG A 1 111 ? 3.028 -6.946 -18.348 1.00 84.94 111 ARG A C 1
ATOM 871 O O . ARG A 1 111 ? 2.376 -7.985 -18.365 1.00 84.94 111 ARG A O 1
ATOM 878 N N . ASP A 1 112 ? 4.338 -6.886 -18.555 1.00 87.38 112 ASP A N 1
ATOM 879 C CA . ASP A 1 112 ? 5.161 -8.053 -18.870 1.00 87.38 112 ASP A CA 1
ATOM 880 C C . ASP A 1 112 ? 5.146 -9.065 -17.721 1.00 87.38 112 ASP A C 1
ATOM 882 O O . ASP A 1 112 ? 4.939 -10.256 -17.949 1.00 87.38 112 ASP A O 1
ATOM 886 N N . TRP A 1 113 ? 5.251 -8.584 -16.477 1.00 91.00 113 TRP A N 1
ATOM 887 C CA . TRP A 1 113 ? 5.095 -9.410 -15.282 1.00 91.00 113 TRP A CA 1
ATOM 888 C C . TRP A 1 113 ? 3.715 -10.082 -15.234 1.00 91.00 113 TRP A C 1
ATOM 890 O O . TRP A 1 113 ? 3.622 -11.293 -15.058 1.00 91.00 113 TRP A O 1
ATOM 900 N N . CYS A 1 114 ? 2.630 -9.338 -15.470 1.00 90.25 114 CYS A N 1
ATOM 901 C CA . CYS A 1 114 ? 1.283 -9.907 -15.514 1.00 90.25 114 CYS A CA 1
ATOM 902 C C . CYS A 1 114 ? 1.163 -11.019 -16.566 1.00 90.25 114 CYS A C 1
ATOM 904 O O . CYS A 1 114 ? 0.622 -12.082 -16.271 1.00 90.25 114 CYS A O 1
ATOM 906 N N . HIS A 1 115 ? 1.716 -10.815 -17.765 1.00 88.88 115 HIS A N 1
ATOM 907 C CA . HIS A 1 115 ? 1.752 -11.845 -18.805 1.00 88.88 115 HIS A CA 1
ATOM 908 C C . HIS A 1 115 ? 2.569 -13.075 -18.389 1.00 88.88 115 HIS A C 1
ATOM 910 O O . HIS A 1 115 ? 2.143 -14.200 -18.642 1.00 88.88 115 HIS A O 1
ATOM 916 N N . GLN A 1 116 ? 3.719 -12.877 -17.741 1.00 92.38 116 GLN A N 1
ATOM 917 C CA . GLN A 1 116 ? 4.584 -13.962 -17.277 1.00 92.38 116 GLN A CA 1
ATOM 918 C C . GLN A 1 116 ? 3.899 -14.855 -16.231 1.00 92.38 116 GLN A C 1
ATOM 920 O O . GLN A 1 116 ? 4.107 -16.068 -16.240 1.00 92.38 116 GLN A O 1
ATOM 925 N N . TYR A 1 117 ? 3.107 -14.265 -15.335 1.00 92.62 117 TYR A N 1
ATOM 926 C CA . TYR A 1 117 ? 2.476 -14.965 -14.211 1.00 92.62 117 TYR A CA 1
ATOM 927 C C . TYR A 1 117 ? 0.982 -15.268 -14.422 1.00 92.62 117 TYR A C 1
ATOM 929 O O . TYR A 1 117 ? 0.308 -15.656 -13.470 1.00 92.62 117 TYR A O 1
ATOM 937 N N . ASP A 1 118 ? 0.469 -15.106 -15.647 1.00 91.50 118 ASP A N 1
ATOM 938 C CA . ASP A 1 118 ? -0.946 -15.305 -16.010 1.00 91.50 118 ASP A CA 1
ATOM 939 C C . ASP A 1 118 ? -1.924 -14.505 -15.121 1.00 91.50 118 ASP A C 1
ATOM 941 O O . ASP A 1 118 ? -2.995 -14.959 -14.717 1.00 91.50 118 ASP A O 1
ATOM 945 N N . VAL A 1 119 ? -1.532 -13.272 -14.791 1.00 90.00 119 VAL A N 1
ATOM 946 C CA . VAL A 1 119 ? -2.351 -12.315 -14.044 1.00 90.00 119 VAL A CA 1
ATOM 947 C C . VAL A 1 119 ? -3.020 -11.368 -15.034 1.00 90.00 119 VAL A C 1
ATOM 949 O O . VAL A 1 119 ? -2.371 -10.807 -15.914 1.00 90.00 119 VAL A O 1
ATOM 952 N N . SER A 1 120 ? -4.328 -11.138 -14.885 1.00 83.88 120 SER A N 1
ATOM 953 C CA . SER A 1 120 ? -5.042 -10.176 -15.734 1.00 83.88 120 SER A CA 1
ATOM 954 C C . SER A 1 120 ? -4.414 -8.776 -15.614 1.00 83.88 120 SER A C 1
ATOM 956 O O . SER A 1 120 ? -4.401 -8.209 -14.519 1.00 83.88 120 SER A O 1
ATOM 958 N N . PRO A 1 121 ? -3.964 -8.154 -16.723 1.00 73.38 121 PRO A N 1
ATOM 959 C CA . PRO A 1 121 ? -3.449 -6.783 -16.708 1.00 73.38 121 PRO A CA 1
ATOM 960 C C . PRO A 1 121 ? -4.573 -5.737 -16.610 1.00 73.38 121 PRO A C 1
ATOM 962 O O . PRO A 1 121 ? -4.311 -4.537 -16.532 1.00 73.38 121 PRO A O 1
ATOM 965 N N . THR A 1 122 ? -5.834 -6.174 -16.649 1.00 64.44 122 THR A N 1
ATOM 966 C CA . THR A 1 122 ? -7.006 -5.302 -16.730 1.00 64.44 122 THR A CA 1
ATOM 967 C C . THR A 1 122 ? -7.649 -5.177 -15.360 1.00 64.44 122 THR A C 1
ATOM 969 O O . THR A 1 122 ? -7.872 -6.180 -14.681 1.00 64.44 122 THR A O 1
ATOM 972 N N . ARG A 1 123 ? -8.042 -3.956 -14.981 1.00 57.97 123 ARG A N 1
ATOM 973 C CA . ARG A 1 123 ? -8.994 -3.772 -13.883 1.00 57.97 123 ARG A CA 1
ATOM 974 C C . ARG A 1 123 ? -10.246 -4.577 -14.197 1.00 57.97 123 ARG A C 1
ATOM 976 O O . ARG A 1 123 ? -10.885 -4.325 -15.216 1.00 57.97 123 ARG A O 1
ATOM 983 N N . HIS A 1 124 ? -10.626 -5.489 -13.309 1.00 47.03 124 HIS A N 1
ATOM 984 C CA . HIS A 1 124 ? -11.995 -5.973 -13.297 1.00 47.03 124 HIS A CA 1
ATOM 985 C C . HIS A 1 124 ? -12.896 -4.758 -13.051 1.00 47.03 124 HIS A C 1
ATOM 987 O O . HIS A 1 124 ? -12.977 -4.245 -11.937 1.00 47.03 124 HIS A O 1
ATOM 993 N N . ILE A 1 125 ? -13.533 -4.257 -14.109 1.00 43.50 125 ILE A N 1
ATOM 994 C CA . ILE A 1 125 ? -14.735 -3.444 -13.973 1.00 43.50 125 ILE A CA 1
ATOM 995 C C . ILE A 1 125 ? -15.820 -4.460 -13.627 1.00 43.50 125 ILE A C 1
ATOM 997 O O . ILE A 1 125 ? -16.482 -5.002 -14.506 1.00 43.50 125 ILE A O 1
ATOM 1001 N N . THR A 1 126 ? -15.920 -4.827 -12.352 1.00 38.44 126 THR A N 1
ATOM 1002 C CA . THR A 1 126 ? -17.127 -5.492 -11.869 1.00 38.44 126 THR A CA 1
ATOM 1003 C C . THR A 1 126 ? -18.217 -4.429 -11.889 1.00 38.44 126 THR A C 1
ATOM 1005 O O . THR A 1 126 ? -18.175 -3.498 -11.080 1.00 38.44 126 THR A O 1
ATOM 1008 N N . GLY A 1 127 ? -19.079 -4.506 -12.904 1.00 38.22 127 GLY A N 1
ATOM 1009 C CA . GLY A 1 127 ? -20.330 -3.752 -12.966 1.00 38.22 127 GLY A CA 1
ATOM 1010 C C . GLY A 1 127 ? -21.326 -4.217 -11.917 1.00 38.22 127 GLY A C 1
ATOM 1011 O O . GLY A 1 127 ? -21.158 -5.347 -11.403 1.00 38.22 127 GLY A O 1
#

pLDDT: mean 88.53, std 10.45, range [38.22, 97.56]

Secondary structure (DSSP, 8-state):
-B-TTGGG-SSPPP--TT-SS-TT-B-----TT------TTS-B-PPP--SSSPP---------TTSPPSS-SS--HHHHTT--HHHHHHTT--S---SS--TT----HHHHHHHHTT---S-----